Protein AF-A0A3B9ERA9-F1 (afdb_monomer_lite)

Sequence (71 aa):
MSAAGAYGGLFLVSFLAATILPAQSEIGLAGLILTDDHDFWVLILVASLGNTLGAVVNWLLGRGVERFSDR

Foldseek 3Di:
DPPCCLLVVLLQQLLQCLAPHPGDSPVSLVVVVVVVPDDNVSSVVSSVVSNVNSVVVNVVVVVVVVVVVVD

Secondary structure (DSSP, 8-state):
--HHHHHHHHHHHHHHHTTTS---HHHHHHHHHTT--S-HHHHHHHHHHHHHHHHHHHHHHHHHHHHHHT-

Structure (mmCIF, N/CA/C/O backbone):
data_AF-A0A3B9ERA9-F1
#
_entry.id   AF-A0A3B9ERA9-F1
#
loop_
_atom_site.group_PDB
_atom_site.id
_atom_site.type_symbol
_atom_site.label_atom_id
_atom_site.label_alt_id
_atom_site.label_comp_id
_atom_site.label_asym_id
_atom_site.label_entity_id
_atom_site.label_seq_id
_atom_site.pdbx_PDB_ins_code
_atom_site.Cartn_x
_atom_site.Cartn_y
_atom_site.Cartn_z
_atom_site.occupancy
_atom_site.B_iso_or_equiv
_atom_site.auth_seq_id
_atom_site.auth_comp_id
_atom_site.auth_asym_id
_atom_site.auth_atom_id
_atom_site.pdbx_PDB_model_num
ATOM 1 N N . MET A 1 1 ? 14.724 -6.702 -10.076 1.00 59.41 1 MET A N 1
ATOM 2 C CA . MET A 1 1 ? 13.602 -7.199 -9.242 1.00 59.41 1 MET A CA 1
ATOM 3 C C . MET A 1 1 ? 12.732 -8.087 -10.111 1.00 59.41 1 MET A C 1
ATOM 5 O O . MET A 1 1 ? 12.615 -7.794 -11.290 1.00 59.41 1 MET A O 1
ATOM 9 N N . SER A 1 2 ? 12.160 -9.173 -9.590 1.00 79.94 2 SER A N 1
ATOM 10 C CA . SER A 1 2 ? 11.131 -9.906 -10.339 1.00 79.94 2 SER A CA 1
ATOM 11 C C . SER A 1 2 ? 9.858 -9.054 -10.424 1.00 79.94 2 SER A C 1
ATOM 13 O O . SER A 1 2 ? 9.533 -8.356 -9.462 1.00 79.94 2 SER A O 1
ATOM 15 N N . ALA A 1 3 ? 9.120 -9.122 -11.537 1.00 75.38 3 ALA A N 1
ATOM 16 C CA . ALA A 1 3 ? 7.879 -8.356 -11.727 1.00 75.38 3 ALA A CA 1
ATOM 17 C C . ALA A 1 3 ? 6.859 -8.599 -10.594 1.00 75.38 3 ALA A C 1
ATOM 19 O O . ALA A 1 3 ? 6.216 -7.675 -10.104 1.00 75.38 3 ALA A O 1
ATOM 20 N N . ALA A 1 4 ? 6.782 -9.835 -10.088 1.00 82.00 4 ALA A N 1
ATOM 21 C CA . ALA A 1 4 ? 5.954 -10.177 -8.930 1.00 82.00 4 ALA A CA 1
ATOM 22 C C . ALA A 1 4 ? 6.380 -9.439 -7.645 1.00 82.00 4 ALA A C 1
ATOM 24 O O . ALA A 1 4 ? 5.528 -9.012 -6.869 1.00 82.00 4 ALA A O 1
ATOM 25 N N . GLY A 1 5 ? 7.687 -9.253 -7.429 1.00 85.81 5 GL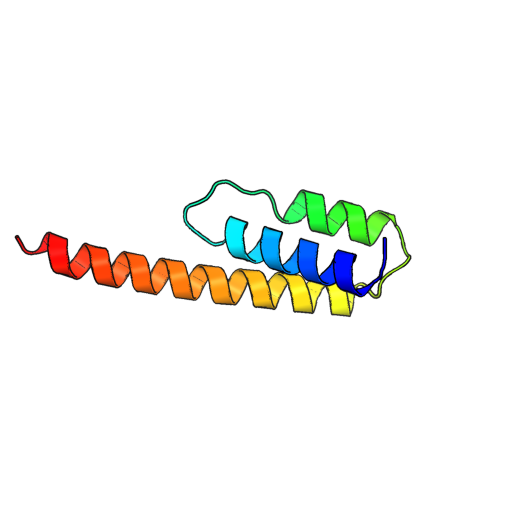Y A N 1
ATOM 26 C CA . GLY A 1 5 ? 8.207 -8.488 -6.294 1.00 85.81 5 GLY A CA 1
ATOM 27 C C . GLY A 1 5 ? 7.912 -6.990 -6.407 1.00 85.81 5 GLY A C 1
ATOM 28 O O . GLY A 1 5 ? 7.595 -6.357 -5.404 1.00 85.81 5 GLY A O 1
ATOM 29 N N . ALA A 1 6 ? 7.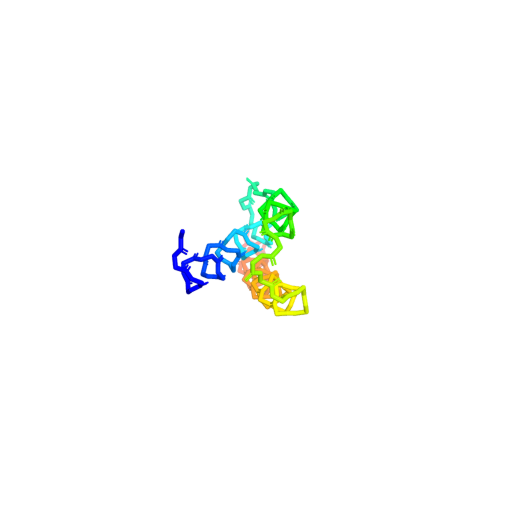952 -6.439 -7.623 1.00 84.44 6 ALA A N 1
ATOM 30 C CA . ALA A 1 6 ? 7.601 -5.047 -7.897 1.00 84.44 6 ALA A CA 1
ATOM 31 C C . ALA A 1 6 ? 6.114 -4.759 -7.622 1.00 84.44 6 ALA A C 1
ATOM 33 O O . ALA A 1 6 ? 5.795 -3.866 -6.837 1.00 84.44 6 ALA A O 1
ATOM 34 N N . TYR A 1 7 ? 5.205 -5.562 -8.187 1.00 85.62 7 TYR A N 1
ATOM 35 C CA . TYR A 1 7 ? 3.766 -5.406 -7.952 1.00 85.62 7 TYR A CA 1
ATOM 36 C C . TYR A 1 7 ? 3.377 -5.687 -6.496 1.00 85.62 7 TYR A C 1
ATOM 38 O O . TYR A 1 7 ? 2.595 -4.937 -5.915 1.00 85.62 7 TYR A O 1
ATOM 46 N N . GLY A 1 8 ? 3.953 -6.722 -5.874 1.00 85.56 8 GLY A N 1
ATOM 47 C CA . GLY A 1 8 ? 3.716 -7.025 -4.462 1.00 85.56 8 GLY A CA 1
ATOM 48 C C . GLY A 1 8 ? 4.190 -5.905 -3.533 1.00 85.56 8 GLY A C 1
ATOM 49 O O . GLY A 1 8 ? 3.469 -5.519 -2.616 1.00 85.56 8 GLY A O 1
ATOM 50 N N . GLY A 1 9 ? 5.367 -5.330 -3.802 1.00 86.12 9 GLY A N 1
ATOM 51 C CA . GLY A 1 9 ? 5.886 -4.180 -3.061 1.00 86.12 9 GLY A CA 1
ATOM 52 C C . GLY A 1 9 ? 5.006 -2.938 -3.211 1.00 86.12 9 GLY A C 1
ATOM 53 O O . GLY A 1 9 ? 4.664 -2.310 -2.210 1.00 86.12 9 GLY A O 1
ATOM 54 N N . LEU A 1 10 ? 4.576 -2.621 -4.438 1.00 87.00 10 LEU A N 1
ATOM 55 C CA . LEU A 1 10 ? 3.677 -1.497 -4.714 1.00 87.00 10 LEU A CA 1
ATOM 56 C C . LEU A 1 10 ? 2.315 -1.662 -4.031 1.00 87.00 10 LEU A C 1
ATOM 58 O O . LEU A 1 10 ? 1.797 -0.703 -3.455 1.00 87.00 10 LEU A O 1
ATOM 62 N N . PHE A 1 11 ? 1.754 -2.873 -4.063 1.00 87.62 11 PHE A N 1
ATOM 63 C CA . PHE A 1 11 ? 0.516 -3.207 -3.365 1.00 87.62 11 PHE A CA 1
ATOM 64 C C . PHE A 1 11 ? 0.657 -2.988 -1.859 1.00 87.62 11 PHE A C 1
ATOM 66 O O . PHE A 1 11 ? -0.167 -2.297 -1.270 1.00 87.62 11 PHE A O 1
ATOM 73 N N . LEU A 1 12 ? 1.711 -3.537 -1.243 1.00 85.75 12 LEU A N 1
ATOM 74 C CA . LEU A 1 12 ? 1.944 -3.418 0.197 1.00 85.75 12 LEU A CA 1
ATOM 75 C C . LEU A 1 12 ? 2.154 -1.965 0.618 1.00 85.75 12 LEU A C 1
ATOM 77 O O . LEU A 1 12 ? 1.550 -1.525 1.588 1.00 85.75 12 LEU A O 1
ATOM 81 N N . VAL A 1 13 ? 2.956 -1.204 -0.125 1.00 87.12 13 VAL A N 1
ATOM 82 C CA . VAL A 1 13 ? 3.166 0.222 0.146 1.00 87.12 13 VAL A CA 1
ATOM 83 C C . VAL A 1 13 ? 1.858 1.006 0.016 1.00 87.12 13 VAL A C 1
ATOM 85 O O . VAL A 1 13 ? 1.542 1.791 0.904 1.00 87.12 13 VAL A O 1
ATOM 88 N N . SER A 1 14 ? 1.077 0.781 -1.046 1.00 85.38 14 SER A N 1
ATOM 89 C CA . SER A 1 14 ? -0.201 1.481 -1.261 1.00 85.38 14 SER A CA 1
ATOM 90 C C . SER A 1 14 ? -1.253 1.097 -0.221 1.00 85.38 14 SER A C 1
ATOM 92 O O . SER A 1 14 ? -2.008 1.946 0.240 1.00 85.38 14 SER A O 1
ATOM 94 N N . PHE A 1 15 ? -1.273 -0.171 0.189 1.00 85.69 15 PHE A N 1
ATOM 95 C CA . PHE A 1 15 ? -2.117 -0.663 1.269 1.00 85.69 15 PHE A CA 1
ATOM 96 C C . PHE A 1 15 ? -1.752 -0.018 2.603 1.00 85.69 15 PHE A C 1
ATOM 98 O O . PHE A 1 15 ? -2.624 0.540 3.258 1.00 85.69 15 PHE A O 1
ATOM 105 N N . LEU A 1 16 ? -0.471 -0.035 2.984 1.00 84.12 16 LEU A N 1
ATOM 106 C CA . LEU A 1 16 ? -0.013 0.559 4.240 1.00 84.12 16 LEU A CA 1
ATOM 107 C C . LEU A 1 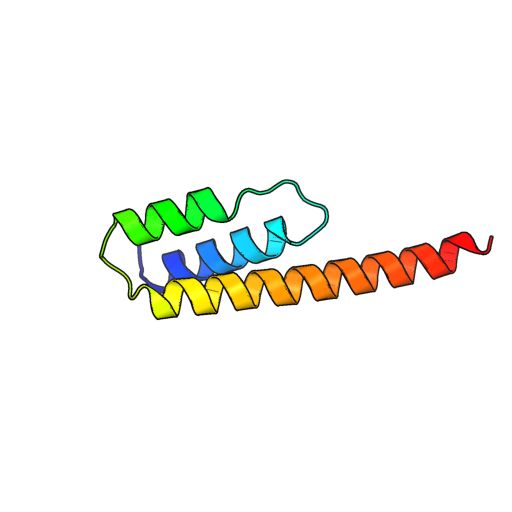16 ? -0.227 2.079 4.257 1.00 84.12 16 LEU A C 1
ATOM 109 O O . LEU A 1 16 ? -0.697 2.591 5.268 1.00 84.12 16 LEU A O 1
ATOM 113 N N . ALA A 1 17 ? 0.027 2.775 3.144 1.00 84.31 17 ALA A N 1
ATOM 114 C CA . ALA A 1 17 ? -0.205 4.218 3.003 1.00 84.31 17 ALA A CA 1
ATOM 115 C C . ALA A 1 17 ? -1.673 4.621 3.195 1.00 84.31 17 ALA A C 1
ATOM 117 O O . ALA A 1 17 ? -1.956 5.705 3.692 1.00 84.31 17 ALA A O 1
ATOM 118 N N . ALA A 1 18 ? -2.607 3.745 2.821 1.00 83.44 18 ALA A N 1
ATOM 119 C CA . ALA A 1 18 ? -4.039 3.961 3.008 1.00 83.44 18 ALA A CA 1
ATOM 120 C C . ALA A 1 18 ? -4.547 3.592 4.414 1.00 83.44 18 ALA A C 1
ATOM 122 O O . ALA A 1 18 ? -5.724 3.797 4.719 1.00 83.44 18 ALA A O 1
ATOM 123 N N . THR A 1 19 ? -3.686 3.025 5.266 1.00 82.00 19 THR A N 1
ATOM 124 C CA . THR A 1 19 ? -3.981 2.792 6.687 1.00 82.00 19 THR A CA 1
ATOM 125 C C . THR A 1 19 ? -3.475 3.953 7.553 1.00 82.00 19 THR A C 1
ATOM 127 O O . THR A 1 19 ? -3.065 4.992 7.054 1.00 82.00 19 THR A O 1
ATOM 130 N N . ILE A 1 20 ? -3.490 3.787 8.878 1.00 69.38 20 ILE A N 1
ATOM 131 C CA . ILE A 1 20 ? -3.012 4.793 9.846 1.00 69.38 20 ILE A CA 1
ATOM 132 C C . ILE A 1 20 ? -1.484 5.011 9.762 1.00 69.38 20 ILE A C 1
ATOM 134 O O . ILE A 1 20 ? -0.953 5.966 10.330 1.00 69.38 20 ILE A O 1
ATOM 138 N N . LEU A 1 21 ? -0.752 4.138 9.064 1.00 72.44 21 LEU A N 1
ATOM 139 C CA . LEU A 1 21 ? 0.694 4.260 8.922 1.00 72.44 21 LEU A CA 1
ATOM 140 C C . LEU A 1 21 ? 1.065 5.362 7.915 1.00 72.44 21 LEU A C 1
ATOM 142 O O . LEU A 1 21 ? 0.585 5.339 6.783 1.00 72.44 21 LEU A O 1
ATOM 146 N N . PRO A 1 22 ? 1.974 6.289 8.274 1.00 64.94 22 PRO A N 1
ATOM 147 C CA . PRO A 1 22 ? 2.483 7.270 7.330 1.00 64.94 22 PRO A CA 1
ATOM 148 C C . PRO A 1 22 ? 3.402 6.568 6.324 1.00 64.94 22 PRO A C 1
ATOM 150 O O . PRO A 1 22 ? 4.560 6.270 6.619 1.00 64.94 22 PRO A O 1
ATOM 153 N N . ALA A 1 23 ? 2.888 6.293 5.129 1.00 75.69 23 ALA A N 1
ATOM 154 C CA . ALA A 1 23 ? 3.675 5.803 4.003 1.00 75.69 23 ALA A CA 1
ATOM 155 C C . ALA A 1 23 ? 3.352 6.608 2.737 1.00 75.69 23 ALA A C 1
ATOM 157 O O . ALA A 1 23 ? 2.219 7.035 2.534 1.00 75.69 23 ALA A O 1
ATOM 158 N N . GLN A 1 24 ? 4.356 6.819 1.880 1.00 79.81 24 GLN A N 1
ATOM 159 C CA . GLN A 1 24 ? 4.198 7.503 0.593 1.00 79.81 24 GLN A CA 1
ATOM 160 C C . GLN A 1 24 ? 4.142 6.484 -0.545 1.00 79.81 24 GLN A C 1
ATOM 162 O O . GLN A 1 24 ? 5.172 5.967 -0.983 1.00 79.81 24 GLN A O 1
ATOM 167 N N . SER A 1 25 ? 2.937 6.219 -1.048 1.00 81.06 25 SER A N 1
ATOM 168 C CA . SER A 1 25 ? 2.720 5.337 -2.200 1.00 81.06 25 SER A CA 1
ATOM 169 C C . SER A 1 25 ? 3.147 5.955 -3.530 1.00 81.06 25 SER A C 1
ATOM 171 O O . SER A 1 25 ? 3.610 5.239 -4.417 1.00 81.06 25 SER A O 1
ATOM 173 N N . GLU A 1 26 ? 3.097 7.283 -3.639 1.00 81.06 26 GLU A N 1
ATOM 174 C CA . GLU A 1 26 ? 3.484 8.028 -4.841 1.00 81.06 26 GLU A CA 1
ATOM 175 C C . GLU A 1 26 ? 4.961 7.847 -5.205 1.00 81.06 26 GLU A C 1
ATOM 177 O O . GLU A 1 26 ? 5.279 7.706 -6.382 1.00 81.06 26 GLU A O 1
ATOM 182 N N . ILE A 1 27 ? 5.863 7.779 -4.217 1.00 82.06 27 ILE A N 1
ATOM 183 C CA . ILE A 1 27 ? 7.300 7.574 -4.471 1.00 82.06 27 ILE A CA 1
ATOM 184 C C . ILE A 1 27 ? 7.550 6.169 -5.035 1.00 82.06 27 ILE A C 1
ATOM 186 O O . ILE A 1 27 ? 8.315 6.007 -5.986 1.00 82.06 27 ILE A O 1
ATOM 190 N N . GLY A 1 28 ? 6.882 5.154 -4.477 1.00 82.12 28 GLY A N 1
ATOM 191 C CA . GLY A 1 28 ? 6.991 3.773 -4.952 1.00 82.12 28 GLY A CA 1
ATOM 192 C C . GLY A 1 28 ? 6.426 3.593 -6.363 1.00 82.12 28 GLY A C 1
ATOM 193 O O . GLY A 1 28 ? 7.061 2.958 -7.203 1.00 82.12 28 GLY A O 1
ATOM 194 N N . LEU A 1 29 ? 5.268 4.198 -6.644 1.00 82.81 29 LEU A N 1
ATOM 195 C CA . LEU A 1 29 ? 4.659 4.184 -7.973 1.00 82.81 29 LEU A CA 1
ATOM 196 C C . LEU A 1 29 ? 5.527 4.930 -8.997 1.00 82.81 29 LEU A C 1
ATOM 198 O O . LEU A 1 29 ? 5.799 4.391 -10.067 1.00 82.81 29 LEU A O 1
ATOM 202 N N . ALA A 1 30 ? 6.011 6.130 -8.663 1.00 85.19 30 ALA A N 1
ATOM 203 C CA . ALA A 1 30 ? 6.872 6.917 -9.542 1.00 85.19 30 ALA A CA 1
ATOM 204 C C . ALA A 1 30 ? 8.181 6.182 -9.865 1.00 85.19 30 ALA A C 1
ATOM 206 O O . ALA A 1 30 ? 8.594 6.163 -11.020 1.00 85.19 30 ALA A O 1
ATOM 207 N N . GLY A 1 31 ? 8.798 5.513 -8.884 1.00 85.19 31 GLY A N 1
ATOM 208 C CA . GLY A 1 31 ? 9.993 4.697 -9.116 1.00 85.19 31 GLY A CA 1
ATOM 209 C C . GLY A 1 31 ? 9.761 3.538 -10.095 1.00 85.19 31 GLY A C 1
ATOM 210 O O . GLY A 1 31 ? 10.636 3.237 -10.908 1.00 85.19 31 GLY A O 1
ATOM 211 N N . LEU A 1 32 ? 8.576 2.919 -10.057 1.00 82.62 32 LEU A N 1
ATOM 212 C CA . LEU A 1 32 ? 8.200 1.836 -10.972 1.00 82.62 32 LEU A CA 1
ATOM 213 C C . LEU A 1 32 ? 7.821 2.329 -12.374 1.00 82.62 32 LEU A C 1
ATOM 215 O O . LEU A 1 32 ? 8.132 1.663 -13.355 1.00 82.62 32 LEU A O 1
ATOM 219 N N . ILE A 1 33 ? 7.201 3.504 -12.484 1.00 85.19 33 ILE A N 1
ATOM 220 C CA . ILE A 1 33 ? 6.932 4.141 -13.782 1.00 85.19 33 ILE A CA 1
ATOM 221 C C . ILE A 1 33 ? 8.249 4.556 -14.449 1.00 85.19 33 ILE A C 1
ATOM 223 O O . ILE A 1 33 ? 8.442 4.321 -15.635 1.00 85.19 33 ILE A O 1
ATOM 227 N N . LEU A 1 34 ? 9.186 5.124 -13.683 1.00 86.19 34 LEU A N 1
ATOM 228 C CA . LEU A 1 34 ? 10.493 5.562 -14.189 1.00 86.19 34 LEU A CA 1
ATOM 229 C C . LEU A 1 34 ? 11.396 4.410 -14.646 1.00 86.19 34 LEU A C 1
ATOM 231 O O . LEU A 1 34 ? 12.382 4.659 -15.336 1.00 86.19 34 LEU A O 1
ATOM 235 N N . THR A 1 35 ? 11.097 3.171 -14.249 1.00 81.44 35 THR A N 1
ATOM 236 C CA . THR A 1 35 ? 11.850 1.996 -14.702 1.00 81.44 35 THR A CA 1
ATOM 237 C C . THR A 1 35 ? 11.382 1.471 -16.060 1.00 81.44 35 THR A C 1
ATOM 239 O O . THR A 1 35 ? 12.090 0.641 -16.613 1.00 81.44 35 THR A O 1
ATOM 242 N N . ASP A 1 36 ? 10.241 1.934 -16.595 1.00 73.44 36 ASP A N 1
ATOM 243 C CA . ASP A 1 36 ? 9.649 1.584 -17.912 1.00 73.44 36 ASP A CA 1
ATOM 244 C C . ASP A 1 36 ? 9.495 0.067 -18.205 1.00 73.44 36 ASP A C 1
ATOM 246 O O . ASP A 1 36 ? 9.125 -0.356 -19.296 1.00 73.44 36 ASP A 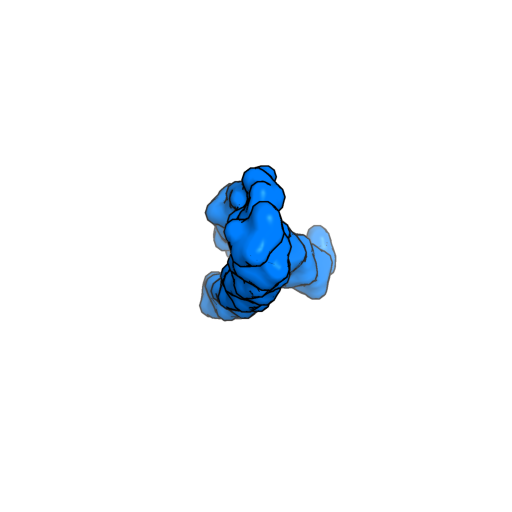O 1
ATOM 250 N N . ASP A 1 37 ? 9.749 -0.773 -17.200 1.00 77.25 37 ASP A N 1
ATOM 251 C CA . ASP A 1 37 ? 9.734 -2.240 -17.262 1.00 77.25 37 ASP A CA 1
ATOM 252 C C . ASP A 1 37 ? 8.333 -2.836 -17.017 1.00 77.25 37 ASP A C 1
ATOM 254 O O . ASP A 1 37 ? 8.136 -4.050 -17.113 1.00 77.25 37 ASP A O 1
ATOM 258 N N . HIS A 1 38 ? 7.354 -2.009 -16.634 1.00 79.50 38 HIS A N 1
ATOM 259 C CA . HIS A 1 38 ? 6.036 -2.451 -16.172 1.00 79.50 38 HIS A CA 1
ATOM 260 C C . HIS A 1 38 ? 4.922 -1.643 -16.842 1.00 79.50 38 HIS A C 1
ATOM 262 O O . HIS A 1 38 ? 5.029 -0.430 -17.004 1.00 79.50 38 HIS A O 1
ATOM 268 N N . ASP A 1 39 ? 3.819 -2.310 -17.187 1.00 84.50 39 ASP A N 1
ATOM 269 C CA . ASP A 1 39 ? 2.662 -1.653 -17.792 1.00 84.50 39 ASP A CA 1
ATOM 270 C C . ASP A 1 39 ? 2.034 -0.662 -16.800 1.00 84.50 39 ASP A C 1
ATOM 272 O O . ASP A 1 39 ? 1.614 -1.029 -15.693 1.00 84.50 39 ASP A O 1
ATOM 276 N N . PHE A 1 40 ? 1.962 0.602 -17.216 1.00 84.06 40 PHE A N 1
ATOM 277 C CA . PHE A 1 40 ? 1.408 1.704 -16.438 1.00 84.06 40 PHE A CA 1
ATOM 278 C C . PHE A 1 40 ? 0.018 1.382 -15.871 1.00 84.06 40 PHE A C 1
ATOM 280 O O . PHE A 1 40 ? -0.252 1.645 -14.697 1.00 84.06 40 PHE A O 1
ATOM 287 N N . TRP A 1 41 ? -0.861 0.764 -16.664 1.00 88.38 41 TRP A N 1
ATOM 288 C CA . TRP A 1 41 ? -2.225 0.467 -16.225 1.00 88.38 41 TRP A CA 1
ATOM 289 C C . TRP A 1 41 ? -2.267 -0.624 -15.159 1.00 88.38 41 TRP A C 1
ATOM 291 O O . TRP A 1 41 ? -3.092 -0.564 -14.244 1.00 88.38 41 TRP A O 1
ATOM 301 N N . VAL A 1 42 ? -1.353 -1.593 -15.235 1.00 87.25 42 VAL A N 1
ATOM 302 C CA . VAL A 1 42 ? -1.232 -2.658 -14.234 1.00 87.25 42 VAL A CA 1
ATOM 303 C C . VAL A 1 42 ? -0.712 -2.087 -12.917 1.00 87.25 42 VAL A C 1
ATOM 305 O O . VAL A 1 42 ? -1.263 -2.400 -11.863 1.00 87.25 42 VAL A O 1
ATOM 308 N N . LEU A 1 43 ? 0.286 -1.199 -12.963 1.00 86.25 43 LEU A N 1
ATOM 309 C CA . LEU A 1 43 ? 0.786 -0.501 -11.775 1.00 86.25 43 LEU A CA 1
ATOM 310 C C . LEU A 1 43 ? -0.326 0.294 -11.078 1.00 86.25 43 LEU A C 1
ATOM 312 O O . LEU A 1 43 ? -0.512 0.162 -9.867 1.00 86.25 43 LEU A O 1
ATOM 316 N N . ILE A 1 44 ? -1.104 1.066 -11.845 1.00 88.56 44 ILE A N 1
ATOM 317 C CA . ILE A 1 44 ? -2.240 1.841 -11.329 1.00 88.56 44 ILE A CA 1
ATOM 318 C C . ILE A 1 44 ? -3.297 0.923 -10.708 1.00 88.56 44 ILE A C 1
ATOM 320 O O . ILE A 1 44 ? -3.766 1.205 -9.604 1.00 88.56 44 ILE A O 1
ATOM 324 N N . LEU A 1 45 ? -3.664 -0.181 -11.368 1.00 90.44 45 LEU A N 1
ATOM 325 C CA . LEU A 1 45 ? -4.641 -1.138 -10.836 1.00 90.44 45 LEU A CA 1
ATOM 326 C C . LEU A 1 45 ? -4.180 -1.744 -9.510 1.00 90.44 45 LEU A C 1
ATOM 328 O O . LEU A 1 45 ? -4.940 -1.758 -8.543 1.00 90.44 45 LEU A O 1
ATOM 332 N N . VAL A 1 46 ? -2.933 -2.210 -9.445 1.00 88.75 46 VAL A N 1
ATOM 333 C CA . VAL A 1 46 ? -2.368 -2.832 -8.242 1.00 88.75 46 VAL A CA 1
ATOM 334 C C . VAL A 1 46 ? -2.290 -1.827 -7.088 1.00 88.75 46 VAL A C 1
ATOM 336 O O . VAL A 1 46 ? -2.716 -2.142 -5.974 1.00 88.75 46 VAL A O 1
ATOM 339 N N . ALA A 1 47 ? -1.819 -0.606 -7.352 1.00 88.06 47 ALA A N 1
ATOM 340 C CA . ALA A 1 47 ? -1.786 0.465 -6.359 1.00 88.06 47 ALA A CA 1
ATOM 341 C C . ALA A 1 47 ? -3.197 0.837 -5.867 1.00 88.06 47 ALA A C 1
ATOM 343 O O . ALA A 1 47 ? -3.430 0.933 -4.662 1.00 88.06 47 ALA A O 1
ATOM 344 N N . SER A 1 48 ? -4.163 0.970 -6.782 1.00 88.25 48 SER A N 1
ATOM 345 C CA . SER A 1 48 ? -5.555 1.315 -6.460 1.00 88.25 48 SER A CA 1
ATOM 346 C C . SER A 1 48 ? -6.244 0.235 -5.626 1.00 88.25 48 SER A C 1
ATOM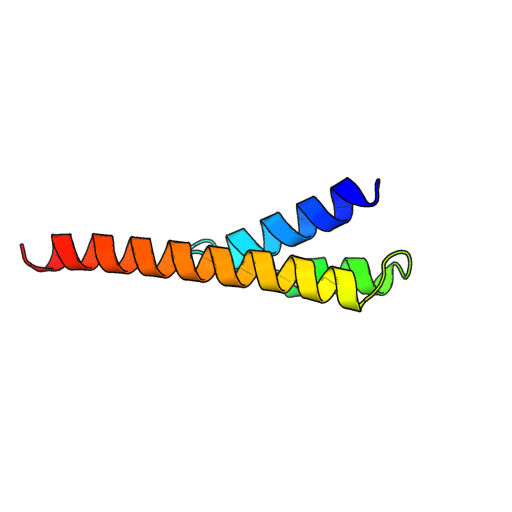 348 O O . SER A 1 48 ? -6.990 0.555 -4.697 1.00 88.25 48 SER A O 1
ATOM 350 N N . LEU A 1 49 ? -5.977 -1.044 -5.913 1.00 90.00 49 LEU A N 1
ATOM 351 C CA . LEU A 1 49 ? -6.483 -2.167 -5.122 1.00 90.00 49 LEU A CA 1
ATOM 352 C C . LEU A 1 49 ? -5.916 -2.145 -3.700 1.00 90.00 49 LEU A C 1
ATOM 354 O O . LEU A 1 49 ? -6.682 -2.263 -2.743 1.00 90.00 49 LEU A O 1
ATOM 358 N N . GLY A 1 50 ? -4.602 -1.937 -3.558 1.00 87.69 50 GLY A N 1
ATOM 359 C CA . GLY A 1 50 ? -3.961 -1.782 -2.250 1.00 87.69 50 GLY A CA 1
ATOM 360 C C . GLY A 1 50 ? -4.574 -0.625 -1.460 1.00 87.69 50 GLY A C 1
ATOM 361 O O . GLY A 1 50 ? -5.007 -0.813 -0.325 1.00 87.69 50 GLY A O 1
ATOM 362 N N . ASN A 1 51 ? -4.713 0.538 -2.098 1.00 90.06 51 ASN A N 1
ATOM 363 C CA . ASN A 1 51 ? -5.278 1.741 -1.489 1.00 90.06 51 ASN A CA 1
ATOM 364 C C . ASN A 1 51 ? -6.742 1.549 -1.045 1.00 90.06 51 ASN A C 1
ATOM 366 O O . ASN A 1 51 ? -7.118 1.911 0.067 1.00 90.06 51 ASN A O 1
ATOM 370 N N . THR A 1 52 ? -7.569 0.916 -1.882 1.00 90.81 52 THR A N 1
ATOM 371 C CA . THR A 1 52 ? -8.979 0.638 -1.557 1.00 90.81 52 THR A CA 1
ATOM 372 C C . THR A 1 52 ? -9.102 -0.312 -0.367 1.00 90.81 52 THR A C 1
ATOM 374 O O . THR A 1 52 ? -9.895 -0.071 0.543 1.00 90.81 52 THR A O 1
ATOM 377 N N . LEU A 1 53 ? -8.293 -1.375 -0.332 1.00 88.56 53 LEU A N 1
ATOM 378 C CA . LEU A 1 53 ? -8.286 -2.317 0.787 1.00 88.56 53 LEU A CA 1
ATOM 379 C C . LEU A 1 53 ? -7.798 -1.663 2.084 1.00 88.56 53 LEU A C 1
ATOM 381 O O . LEU A 1 53 ? -8.387 -1.904 3.137 1.00 88.56 53 LEU A O 1
ATOM 385 N N . GLY A 1 54 ? -6.776 -0.806 2.019 1.00 88.19 54 GLY A N 1
ATOM 386 C CA . GLY A 1 54 ? -6.312 -0.054 3.185 1.00 88.19 54 GLY A CA 1
ATOM 387 C C . GLY A 1 54 ? -7.382 0.903 3.719 1.00 88.19 54 GLY A C 1
ATOM 388 O O . GLY A 1 54 ? -7.611 0.940 4.927 1.00 88.19 54 GLY A O 1
ATOM 389 N N . ALA A 1 55 ? -8.139 1.568 2.838 1.00 87.38 55 ALA A N 1
ATOM 390 C CA . ALA A 1 55 ? -9.272 2.407 3.231 1.00 87.38 55 ALA A CA 1
ATOM 391 C C . ALA A 1 55 ? -10.401 1.603 3.904 1.00 87.38 55 ALA A C 1
ATOM 393 O O . ALA A 1 55 ? -10.968 2.058 4.898 1.00 87.38 55 ALA A O 1
ATOM 394 N N . VAL A 1 56 ? -10.699 0.389 3.421 1.00 88.56 56 VAL A N 1
ATOM 395 C CA . VAL A 1 56 ? -11.662 -0.522 4.072 1.00 88.56 56 VAL A CA 1
ATOM 396 C C . VAL A 1 56 ? -11.176 -0.927 5.464 1.00 88.56 56 VAL A C 1
ATOM 398 O O . VAL A 1 56 ? -11.961 -0.915 6.411 1.00 88.56 56 VAL A O 1
ATOM 401 N N . VAL A 1 57 ? -9.886 -1.241 5.621 1.00 87.06 57 VAL A N 1
ATOM 402 C CA . VAL A 1 57 ? -9.296 -1.531 6.937 1.00 87.06 57 VAL A CA 1
ATOM 403 C C . VAL A 1 57 ? -9.398 -0.313 7.853 1.00 87.06 57 VAL A C 1
ATOM 405 O O . VAL A 1 57 ? -9.830 -0.454 8.994 1.00 87.06 57 VAL A O 1
ATOM 408 N N . ASN A 1 58 ? -9.083 0.885 7.361 1.00 87.00 58 ASN A N 1
ATOM 409 C CA . ASN A 1 58 ? -9.205 2.114 8.139 1.00 87.00 58 ASN A CA 1
ATOM 410 C C . ASN A 1 58 ? -10.661 2.390 8.558 1.00 87.00 58 ASN A C 1
ATOM 412 O O . ASN A 1 58 ? -10.922 2.760 9.700 1.00 87.00 58 ASN A O 1
ATOM 416 N N . TRP A 1 59 ? -11.625 2.130 7.671 1.00 86.56 59 TRP A N 1
ATOM 417 C CA . TRP A 1 59 ? -13.054 2.221 7.978 1.00 86.56 59 TRP A CA 1
ATOM 418 C C . TRP A 1 59 ? -13.480 1.219 9.062 1.00 86.56 59 TRP A C 1
ATOM 420 O O . TRP A 1 59 ? -14.194 1.588 9.994 1.00 86.56 59 TRP A O 1
ATOM 430 N N . LEU A 1 60 ? -13.010 -0.031 8.992 1.00 85.94 60 LEU A N 1
ATOM 431 C CA . LEU A 1 60 ? -13.267 -1.044 10.021 1.00 85.94 60 LEU A CA 1
ATOM 432 C C . LEU A 1 60 ? -12.644 -0.670 11.371 1.00 85.94 60 LEU A C 1
ATOM 434 O O . LEU A 1 60 ? -13.286 -0.850 12.406 1.00 85.94 60 LEU A O 1
ATOM 438 N N . LEU A 1 61 ? -11.424 -0.125 11.368 1.00 84.75 61 LEU A N 1
ATOM 439 C CA . LEU A 1 61 ? -10.770 0.386 12.573 1.00 84.75 61 LEU A CA 1
ATOM 440 C C . LEU A 1 61 ? -11.565 1.551 13.173 1.00 84.75 61 LEU A C 1
ATOM 442 O O . LEU A 1 61 ? -11.851 1.526 14.367 1.00 84.75 61 LEU A O 1
ATOM 446 N N . GLY A 1 62 ? -12.001 2.511 12.352 1.00 85.00 62 GLY A N 1
ATOM 447 C CA . GLY A 1 62 ? -12.853 3.624 12.777 1.00 85.00 62 GLY A CA 1
ATOM 448 C C . GLY A 1 62 ? -14.171 3.151 13.393 1.00 85.00 62 GLY A C 1
ATOM 449 O O . GLY A 1 62 ? -14.520 3.571 14.492 1.00 85.00 62 GLY A O 1
ATOM 450 N N . ARG A 1 63 ? -14.847 2.187 12.756 1.00 83.38 63 ARG A N 1
ATOM 451 C CA . ARG A 1 63 ? -16.052 1.526 13.294 1.00 83.38 63 ARG A CA 1
ATOM 452 C C . ARG A 1 63 ? -15.795 0.815 14.624 1.00 83.38 63 ARG A C 1
ATOM 454 O O . ARG A 1 63 ? -16.665 0.785 15.492 1.00 83.38 63 ARG A O 1
ATOM 461 N N . GLY A 1 64 ? -14.617 0.214 14.784 1.00 79.19 64 GLY A N 1
ATOM 462 C CA . GLY A 1 64 ? -14.181 -0.394 16.038 1.00 79.19 64 GLY A CA 1
ATOM 463 C C . GLY A 1 64 ? -13.986 0.642 17.144 1.00 79.19 64 GLY A C 1
ATOM 464 O O . GLY A 1 64 ? -14.462 0.429 18.254 1.00 79.19 64 GLY A O 1
ATOM 465 N N . VAL A 1 65 ? -13.349 1.774 16.834 1.00 77.56 65 VAL A N 1
ATOM 466 C CA . VAL A 1 65 ? -13.147 2.897 17.766 1.00 77.56 65 VAL A CA 1
ATOM 467 C C . VAL A 1 65 ? -14.480 3.521 18.179 1.00 77.56 65 VAL A C 1
ATOM 469 O O . VAL A 1 65 ? -14.687 3.768 19.362 1.00 77.56 65 VAL A O 1
ATOM 472 N N . GLU A 1 66 ? -15.420 3.686 17.247 1.00 72.31 66 GLU A N 1
ATOM 473 C CA . GLU A 1 66 ? -16.774 4.193 17.516 1.00 72.31 66 GLU A CA 1
ATOM 474 C C . GLU A 1 66 ? -17.492 3.346 18.583 1.00 72.31 66 GLU A C 1
ATOM 476 O O . GLU A 1 66 ? -18.116 3.877 19.497 1.00 72.31 66 GLU A O 1
ATOM 481 N N . ARG A 1 67 ? -17.292 2.019 18.561 1.00 63.34 67 ARG A N 1
ATOM 482 C CA . ARG A 1 67 ? -17.832 1.087 19.566 1.00 63.34 67 ARG A CA 1
ATOM 483 C C . ARG A 1 67 ? -17.230 1.254 20.970 1.00 63.34 67 ARG A C 1
ATOM 485 O O . ARG A 1 67 ? -17.843 0.812 21.941 1.00 63.34 67 ARG A O 1
ATOM 492 N N . PHE A 1 68 ? -16.046 1.852 21.089 1.00 62.38 68 PHE A N 1
ATOM 493 C CA . PHE A 1 68 ? -15.431 2.209 22.374 1.00 62.38 68 PHE A CA 1
ATOM 494 C C . PHE A 1 68 ? -15.677 3.667 22.769 1.00 62.38 68 PHE A C 1
ATOM 496 O O . PHE A 1 68 ? -15.468 3.997 23.930 1.00 62.38 68 PHE A O 1
ATOM 503 N N . SER A 1 69 ? -16.132 4.513 21.840 1.00 59.09 69 SER A N 1
ATOM 504 C CA . SER A 1 69 ? -16.390 5.934 22.088 1.00 59.09 69 SER A CA 1
ATOM 505 C C . SER A 1 69 ? -17.678 6.195 22.881 1.00 59.09 69 SER A C 1
ATOM 507 O O . SER A 1 69 ? -17.849 7.293 23.397 1.00 59.09 69 SER A O 1
ATOM 509 N N . ASP A 1 70 ? -18.560 5.197 22.988 1.00 59.25 70 ASP A N 1
ATOM 510 C CA . ASP A 1 70 ? -19.815 5.225 23.762 1.00 59.25 70 ASP A CA 1
ATOM 511 C C . ASP A 1 70 ? -19.629 4.808 25.245 1.00 59.25 70 ASP A C 1
ATOM 513 O O . ASP A 1 70 ? -20.584 4.416 25.921 1.00 59.25 70 ASP A O 1
ATOM 517 N N . ARG A 1 71 ? -18.390 4.820 25.759 1.00 55.91 71 ARG A N 1
ATOM 518 C CA . ARG A 1 71 ? -18.041 4.452 27.143 1.00 55.91 71 ARG A CA 1
ATOM 519 C C 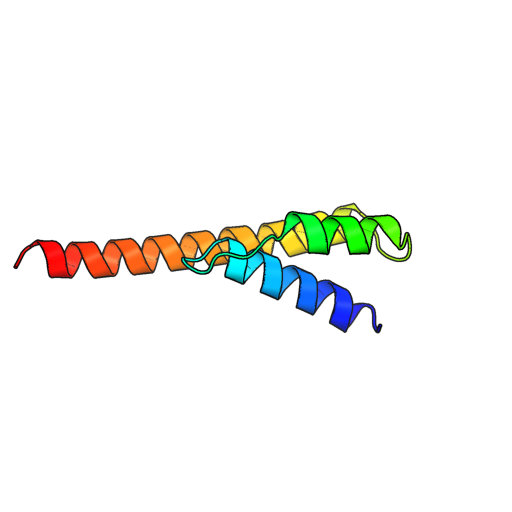. ARG A 1 71 ? -17.311 5.562 27.878 1.00 55.91 71 ARG A C 1
ATOM 521 O O . ARG A 1 71 ? -16.400 6.160 27.270 1.00 55.91 71 ARG A O 1
#

Radius of gyration: 14.69 Å; chains: 1; bounding box: 33×18×45 Å

pLDDT: mean 81.67, std 8.3, range [55.91, 90.81]